Protein AF-A0A5J9SV60-F1 (afdb_monomer_lite)

Foldseek 3Di:
DPPDPQKDWDFDWDADPVGDHTATWIWIKRQFQQVPDQVDVVCVVVVHGGGHMDIDIDHPDDPVPRD

InterPro domains:
  IPR004873 BURP domain [PF03181] (7-65)
  IPR004873 BURP domain [PS51277] (1-67)
  IPR044816 BURP domain-containing protein [PTHR31236] (7-64)

Structure (mmCIF, N/CA/C/O backbone):
data_AF-A0A5J9SV60-F1
#
_entry.id   AF-A0A5J9SV60-F1
#
loop_
_atom_site.group_PDB
_atom_site.id
_atom_site.type_symbol
_atom_site.label_atom_id
_atom_site.label_alt_id
_atom_site.label_comp_id
_atom_site.label_asym_id
_atom_site.label_entity_id
_atom_site.label_seq_id
_atom_site.pdbx_PDB_ins_code
_atom_site.Cartn_x
_atom_site.Cartn_y
_atom_site.Cartn_z
_atom_site.occupancy
_atom_site.B_iso_or_equiv
_atom_site.auth_seq_id
_atom_site.auth_comp_id
_atom_site.auth_asym_id
_atom_site.auth_atom_id
_atom_site.pdbx_PDB_model_num
ATOM 1 N N . MET A 1 1 ? 21.288 16.349 -6.241 1.00 40.72 1 MET A N 1
ATOM 2 C CA . MET A 1 1 ? 20.073 15.610 -6.641 1.00 40.72 1 MET A CA 1
ATOM 3 C C . MET A 1 1 ? 19.314 15.314 -5.364 1.00 40.72 1 MET A C 1
ATOM 5 O O . MET A 1 1 ? 19.804 14.541 -4.553 1.00 40.7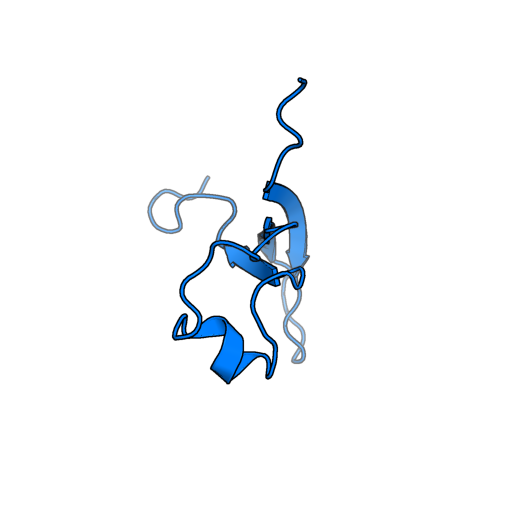2 1 MET A O 1
ATOM 9 N N . THR A 1 2 ? 18.217 16.015 -5.103 1.00 48.31 2 THR A N 1
ATOM 10 C CA . THR A 1 2 ? 17.336 15.681 -3.982 1.00 48.31 2 THR A CA 1
ATOM 11 C C . THR A 1 2 ? 16.765 14.295 -4.258 1.00 48.31 2 THR A C 1
ATOM 13 O O . THR A 1 2 ? 16.194 14.068 -5.322 1.00 48.31 2 THR A O 1
ATOM 16 N N . ALA A 1 3 ? 16.991 13.337 -3.359 1.00 55.34 3 ALA A N 1
ATOM 17 C CA . ALA A 1 3 ? 16.345 12.038 -3.461 1.00 55.34 3 ALA A CA 1
ATOM 18 C C . ALA A 1 3 ? 14.832 12.287 -3.413 1.00 55.34 3 ALA A C 1
ATOM 20 O O . ALA A 1 3 ? 14.306 12.714 -2.386 1.00 55.34 3 ALA A O 1
ATOM 21 N N . ALA A 1 4 ? 14.142 12.114 -4.541 1.00 62.16 4 ALA A N 1
ATOM 22 C CA . ALA A 1 4 ? 12.692 12.109 -4.528 1.00 62.16 4 ALA A CA 1
ATOM 23 C C . ALA A 1 4 ? 12.268 10.940 -3.635 1.00 62.16 4 ALA A C 1
ATOM 25 O O . ALA A 1 4 ? 12.766 9.828 -3.807 1.00 62.16 4 ALA A O 1
ATOM 26 N N . LEU A 1 5 ? 11.407 11.202 -2.652 1.00 67.81 5 LEU A N 1
ATOM 27 C CA . LEU A 1 5 ? 10.845 10.150 -1.812 1.00 67.81 5 LEU A CA 1
ATOM 28 C C . LEU A 1 5 ? 10.134 9.144 -2.726 1.00 67.81 5 LEU A C 1
ATOM 30 O O . LEU A 1 5 ? 9.128 9.483 -3.349 1.00 67.81 5 LEU A O 1
ATOM 34 N N . SER A 1 6 ? 10.680 7.930 -2.826 1.00 84.31 6 SER A N 1
ATOM 35 C CA . SER A 1 6 ? 10.060 6.822 -3.565 1.00 84.31 6 SER A CA 1
ATOM 36 C C . SER A 1 6 ? 8.795 6.322 -2.881 1.00 84.31 6 SER A C 1
ATOM 38 O O . SER A 1 6 ? 7.982 5.670 -3.525 1.00 84.31 6 SER A O 1
ATOM 40 N N . ASP A 1 7 ? 8.622 6.664 -1.605 1.00 92.31 7 ASP A N 1
ATOM 41 C CA . ASP A 1 7 ? 7.570 6.164 -0.741 1.00 92.31 7 ASP A CA 1
ATOM 42 C C . ASP A 1 7 ? 6.868 7.309 -0.010 1.00 92.31 7 ASP A C 1
ATOM 44 O O . ASP A 1 7 ? 7.488 8.315 0.352 1.00 92.31 7 ASP A O 1
ATOM 48 N N . ARG A 1 8 ? 5.564 7.161 0.225 1.00 93.81 8 ARG A N 1
ATOM 49 C CA . ARG A 1 8 ? 4.762 8.066 1.055 1.00 93.81 8 ARG A CA 1
ATOM 50 C C . ARG A 1 8 ? 3.818 7.275 1.937 1.00 93.81 8 ARG A C 1
ATOM 52 O O . ARG A 1 8 ? 3.250 6.286 1.494 1.00 93.81 8 ARG A O 1
ATOM 59 N N . ALA A 1 9 ? 3.615 7.754 3.156 1.00 92.62 9 ALA A N 1
ATOM 60 C CA . ALA A 1 9 ? 2.664 7.178 4.090 1.00 92.62 9 ALA A CA 1
ATOM 61 C C . ALA A 1 9 ? 1.598 8.211 4.459 1.00 92.62 9 ALA A C 1
ATOM 63 O O . ALA A 1 9 ? 1.906 9.389 4.649 1.00 92.62 9 ALA A O 1
ATOM 64 N N . TYR A 1 10 ? 0.356 7.752 4.573 1.00 93.12 10 TYR A N 1
ATOM 65 C CA . TYR A 1 10 ? -0.788 8.556 4.988 1.00 93.12 10 TYR A CA 1
ATOM 66 C C . TYR A 1 10 ? -1.549 7.813 6.076 1.00 93.12 10 TYR A C 1
ATOM 68 O O . TYR A 1 10 ? -1.773 6.612 5.945 1.00 93.12 10 TYR A O 1
ATOM 76 N N . VAL A 1 11 ? -1.979 8.514 7.123 1.00 94.06 11 VAL A N 1
ATOM 77 C CA . VAL A 1 11 ? -2.964 7.957 8.055 1.00 94.06 11 VAL A CA 1
ATOM 78 C C . VAL A 1 11 ? -4.334 8.073 7.399 1.00 94.06 11 VAL A C 1
ATOM 80 O O . VAL A 1 11 ? -4.733 9.158 6.974 1.00 94.06 11 VAL A O 1
ATOM 83 N N . VAL A 1 12 ? -5.029 6.949 7.275 1.00 94.44 12 VAL A N 1
ATOM 84 C CA . VAL A 1 12 ? -6.360 6.854 6.672 1.00 94.44 12 VAL A CA 1
ATOM 85 C C . VAL A 1 12 ? -7.290 6.102 7.611 1.00 94.44 12 VAL A C 1
ATOM 87 O O . VAL A 1 12 ? -6.856 5.196 8.315 1.00 94.44 12 VAL A O 1
ATOM 90 N N . SER A 1 13 ? -8.575 6.440 7.585 1.00 93.75 13 SER A N 1
ATOM 91 C CA . SER A 1 13 ? -9.596 5.716 8.340 1.00 93.75 13 SER A CA 1
ATOM 92 C C . SER A 1 13 ? -10.363 4.797 7.391 1.00 93.75 13 SER A C 1
ATOM 94 O O . SER A 1 13 ? -10.998 5.271 6.444 1.00 93.75 13 SER A O 1
ATOM 96 N N . LEU A 1 14 ? -10.272 3.482 7.598 1.00 92.44 14 LEU A N 1
ATOM 97 C CA . LEU A 1 14 ? -10.932 2.478 6.759 1.00 92.44 14 LEU A CA 1
ATOM 98 C C . LEU A 1 14 ? -12.161 1.911 7.465 1.00 92.44 14 LEU A C 1
ATOM 100 O O . LEU A 1 14 ? -12.127 1.618 8.657 1.00 92.44 14 LEU A O 1
ATOM 104 N N . ARG A 1 15 ? -13.241 1.697 6.711 1.00 94.44 15 ARG A N 1
ATOM 105 C CA . ARG A 1 15 ? -14.455 1.028 7.191 1.00 94.44 15 ARG A CA 1
ATOM 106 C C . ARG A 1 15 ? -14.766 -0.168 6.300 1.00 94.44 15 ARG A C 1
ATOM 108 O O . ARG A 1 15 ? -14.727 -0.057 5.077 1.00 94.44 15 ARG A O 1
ATOM 115 N N . GLY A 1 16 ? -15.084 -1.304 6.917 1.00 90.88 16 GLY A N 1
ATOM 116 C CA . GLY A 1 16 ? -15.502 -2.500 6.192 1.00 90.88 16 GLY A CA 1
ATOM 117 C C . GLY A 1 16 ? -16.801 -2.271 5.413 1.00 90.88 16 GLY A C 1
ATOM 118 O O . GLY A 1 16 ? -17.686 -1.545 5.865 1.00 90.88 16 GLY A O 1
ATOM 119 N N . ILE A 1 17 ? -16.935 -2.924 4.256 1.00 94.19 17 ILE A N 1
ATOM 120 C CA . ILE A 1 17 ? -18.109 -2.794 3.369 1.00 94.19 17 ILE A CA 1
ATOM 121 C C . ILE A 1 17 ? -19.410 -3.189 4.090 1.00 94.19 17 ILE A C 1
ATOM 123 O O . ILE A 1 17 ? -20.451 -2.586 3.860 1.00 94.19 17 ILE A O 1
ATOM 127 N N . GLY A 1 18 ? -19.344 -4.160 5.008 1.00 92.25 18 GLY A N 1
ATOM 128 C CA . GLY A 1 18 ? -20.479 -4.585 5.836 1.00 92.25 18 GLY A CA 1
ATOM 129 C C . GLY A 1 18 ? -20.869 -3.609 6.955 1.00 92.25 18 GLY A C 1
ATOM 130 O O . GLY A 1 18 ? -21.758 -3.919 7.743 1.00 92.25 18 GLY A O 1
ATOM 131 N N . GLY A 1 19 ? -20.213 -2.449 7.054 1.00 88.62 19 GLY A N 1
ATOM 132 C CA . GLY A 1 19 ? -20.369 -1.524 8.172 1.00 88.62 19 GLY A CA 1
ATOM 133 C C . GLY A 1 19 ? -19.508 -1.899 9.384 1.00 88.62 19 GLY A C 1
ATOM 134 O O . GLY A 1 19 ? -18.650 -2.776 9.317 1.00 88.62 19 GLY A O 1
ATOM 135 N N . GLY A 1 20 ? -19.715 -1.186 10.495 1.00 88.69 20 GLY A N 1
ATOM 136 C CA . GLY A 1 20 ? -18.925 -1.319 11.725 1.00 88.69 20 GLY A CA 1
ATOM 137 C C . GLY A 1 20 ? -17.969 -0.147 11.989 1.00 88.69 20 GLY A C 1
ATOM 138 O O . GLY A 1 20 ? -17.974 0.833 11.236 1.00 88.69 20 GLY A O 1
ATOM 139 N N . PRO A 1 21 ? -17.194 -0.203 13.088 1.00 91.19 21 PRO A N 1
ATOM 140 C CA . PRO A 1 21 ? -16.234 0.837 13.450 1.00 91.19 21 PRO A CA 1
ATOM 141 C C . PRO A 1 21 ? -15.183 1.051 12.358 1.00 91.19 21 PRO A C 1
ATOM 143 O O . PRO A 1 21 ? -14.798 0.111 11.663 1.00 91.19 21 PRO A O 1
ATOM 146 N N . ALA A 1 22 ? -14.732 2.296 12.206 1.00 91.94 22 ALA A N 1
ATOM 147 C CA . ALA A 1 22 ? -13.581 2.586 11.363 1.00 91.94 22 ALA A CA 1
ATOM 148 C C . ALA A 1 22 ? -12.287 2.270 12.126 1.00 91.94 22 ALA A C 1
ATOM 150 O O . ALA A 1 22 ? -12.250 2.398 13.351 1.00 91.94 22 ALA A O 1
ATOM 151 N N . ALA A 1 23 ? -11.250 1.861 11.402 1.00 89.44 23 ALA A N 1
ATOM 152 C CA . ALA A 1 23 ? -9.919 1.627 11.943 1.00 89.44 23 ALA A CA 1
ATOM 153 C C . ALA A 1 23 ? -8.912 2.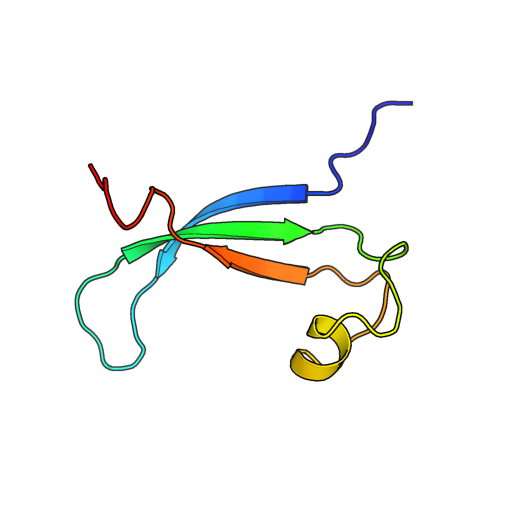548 11.255 1.00 89.44 23 ALA A C 1
ATOM 155 O O . ALA A 1 23 ? -8.887 2.635 10.022 1.00 89.44 23 ALA A O 1
ATOM 156 N N . ASP A 1 24 ? -8.071 3.199 12.053 1.00 92.00 24 ASP A N 1
ATOM 157 C CA . ASP A 1 24 ? -6.980 4.010 11.532 1.00 92.00 24 ASP A CA 1
ATOM 158 C C . ASP A 1 24 ? -5.824 3.107 11.091 1.00 92.00 24 ASP A C 1
ATOM 160 O O . ASP A 1 24 ? -5.340 2.239 11.825 1.00 92.00 24 ASP A O 1
ATOM 164 N N . MET A 1 25 ? -5.398 3.294 9.847 1.00 92.25 25 MET A N 1
ATOM 165 C CA . MET A 1 25 ? -4.368 2.503 9.183 1.00 92.25 25 MET A CA 1
ATOM 166 C C . MET A 1 25 ? -3.384 3.416 8.457 1.00 92.25 25 MET A C 1
ATOM 168 O O . MET A 1 25 ? -3.700 4.556 8.115 1.00 92.25 25 MET A O 1
ATOM 172 N N . LEU A 1 26 ? -2.186 2.904 8.179 1.00 93.88 26 LEU A N 1
ATOM 173 C CA . LEU A 1 26 ? -1.266 3.548 7.247 1.00 93.88 26 LEU A CA 1
ATOM 174 C C . LEU A 1 26 ? -1.566 3.073 5.833 1.00 93.88 26 LEU A C 1
ATOM 176 O O . LEU A 1 26 ? -1.502 1.878 5.563 1.00 93.88 26 LEU A O 1
ATOM 180 N N . ALA A 1 27 ? -1.830 4.006 4.925 1.00 95.62 27 ALA A N 1
ATOM 181 C CA . ALA A 1 27 ? -1.703 3.785 3.493 1.00 95.62 27 ALA A CA 1
ATOM 182 C C . ALA A 1 27 ? -0.252 4.071 3.093 1.00 95.62 27 ALA A C 1
ATOM 184 O O . ALA A 1 27 ? 0.148 5.233 2.990 1.00 95.62 27 ALA A O 1
ATOM 185 N N . PHE A 1 28 ? 0.541 3.019 2.906 1.00 93.81 28 PHE A N 1
ATOM 186 C CA . PHE A 1 28 ? 1.920 3.120 2.442 1.00 93.81 28 PHE A CA 1
ATOM 187 C C . PHE A 1 28 ? 1.948 2.964 0.922 1.00 93.81 28 PHE A C 1
ATOM 189 O O . PHE A 1 28 ? 1.490 1.957 0.388 1.00 93.81 28 PHE A O 1
ATOM 196 N N . CYS A 1 29 ? 2.453 3.974 0.226 1.00 95.38 29 CYS A N 1
ATOM 197 C CA . CYS A 1 29 ? 2.448 4.083 -1.223 1.00 95.38 29 CYS A CA 1
ATOM 198 C C . CYS A 1 29 ? 3.869 4.175 -1.767 1.00 95.38 29 CYS A C 1
ATOM 200 O O . CYS A 1 29 ? 4.576 5.143 -1.500 1.00 95.38 29 CYS A O 1
ATOM 202 N N . HIS A 1 30 ? 4.237 3.213 -2.602 1.00 95.19 30 HIS A N 1
ATOM 203 C CA . HIS A 1 30 ? 5.445 3.195 -3.410 1.00 95.19 30 HIS A CA 1
ATOM 204 C C . HIS A 1 30 ? 5.165 3.917 -4.730 1.00 95.19 30 HIS A C 1
ATOM 206 O O . HIS A 1 30 ? 4.500 3.392 -5.626 1.00 95.19 30 HIS A O 1
ATOM 212 N N . LEU A 1 31 ? 5.657 5.146 -4.847 1.00 94.62 31 LEU A N 1
ATOM 213 C CA . LEU A 1 31 ? 5.446 6.024 -5.998 1.00 94.62 31 LEU A CA 1
ATOM 214 C C . LEU A 1 31 ? 6.245 5.590 -7.230 1.00 94.62 31 LEU A C 1
ATOM 216 O O . LEU A 1 31 ? 5.908 5.984 -8.343 1.00 94.62 31 LEU A O 1
ATOM 220 N N . ASN A 1 32 ? 7.304 4.799 -7.040 1.00 92.75 32 ASN A N 1
ATOM 221 C CA . ASN A 1 32 ? 8.110 4.277 -8.134 1.00 92.75 32 ASN A CA 1
ATOM 222 C C . ASN A 1 32 ? 8.578 2.846 -7.854 1.00 92.75 32 ASN A C 1
ATOM 224 O O . ASN A 1 32 ? 9.524 2.614 -7.102 1.00 92.75 32 ASN A O 1
ATOM 228 N N . THR A 1 33 ? 7.952 1.892 -8.535 1.00 95.00 33 THR A N 1
ATOM 229 C CA . THR A 1 33 ? 8.292 0.466 -8.460 1.00 95.00 33 THR A CA 1
ATOM 230 C C . THR A 1 33 ? 9.143 -0.005 -9.645 1.00 95.00 33 THR A C 1
ATOM 232 O O . THR A 1 33 ? 9.294 -1.203 -9.851 1.00 95.00 33 THR A O 1
ATOM 235 N N . ALA A 1 34 ? 9.724 0.897 -10.452 1.00 9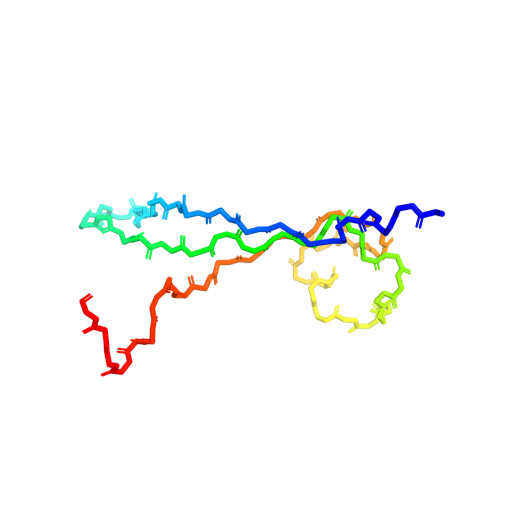5.56 34 ALA A N 1
ATOM 236 C CA . ALA A 1 34 ? 10.436 0.528 -11.688 1.00 95.56 34 ALA A CA 1
ATOM 237 C C . ALA A 1 34 ? 11.631 -0.410 -11.461 1.00 95.56 34 ALA A C 1
ATOM 239 O O . ALA A 1 34 ? 12.033 -1.134 -12.365 1.00 95.56 34 ALA A O 1
ATOM 240 N N . LYS A 1 35 ? 12.201 -0.389 -10.252 1.00 94.75 35 LYS A N 1
ATOM 241 C CA . LYS A 1 35 ? 13.328 -1.240 -9.847 1.00 94.75 35 LYS A CA 1
ATOM 242 C C . LYS A 1 35 ? 12.903 -2.499 -9.089 1.00 94.75 35 LYS A C 1
ATOM 244 O O . LYS A 1 35 ? 13.765 -3.227 -8.606 1.00 94.75 35 LYS A O 1
ATOM 249 N N . TRP A 1 36 ? 11.603 -2.722 -8.907 1.00 94.94 36 TRP A N 1
ATOM 250 C CA . TRP A 1 36 ? 11.113 -3.928 -8.250 1.00 94.94 36 TRP A CA 1
ATOM 251 C C . TRP A 1 36 ? 11.299 -5.130 -9.169 1.00 94.94 36 TRP A C 1
ATOM 253 O O . TRP A 1 36 ? 11.293 -4.999 -10.392 1.00 94.94 36 TRP A O 1
ATOM 263 N N . ASN A 1 37 ? 11.455 -6.309 -8.569 1.00 96.62 37 ASN A N 1
ATOM 264 C CA . ASN A 1 37 ? 11.492 -7.553 -9.324 1.00 96.62 37 ASN A CA 1
ATOM 265 C C . ASN A 1 37 ? 10.187 -7.693 -10.128 1.00 96.62 37 ASN A C 1
ATOM 267 O O . ASN A 1 37 ? 9.108 -7.534 -9.564 1.00 96.62 37 ASN A O 1
ATOM 271 N N . ILE A 1 38 ? 10.282 -8.003 -11.422 1.00 95.50 38 ILE A N 1
ATOM 272 C CA . ILE A 1 38 ? 9.119 -8.232 -12.287 1.00 95.50 38 ILE A CA 1
ATOM 273 C C . ILE A 1 38 ? 8.204 -9.354 -11.766 1.00 95.50 38 ILE A C 1
ATOM 275 O O . ILE A 1 38 ? 6.992 -9.282 -11.950 1.00 95.50 38 ILE A O 1
ATOM 279 N N . ASP A 1 39 ? 8.760 -10.315 -11.025 1.00 97.00 39 ASP A N 1
ATOM 280 C CA . ASP A 1 39 ? 8.025 -11.412 -10.390 1.00 97.00 39 ASP A CA 1
ATOM 281 C C . ASP A 1 39 ? 7.469 -11.047 -9.000 1.00 97.00 39 ASP A C 1
ATOM 283 O O . ASP A 1 39 ? 6.978 -11.912 -8.268 1.00 97.00 39 ASP A O 1
ATOM 287 N N . HIS A 1 40 ? 7.545 -9.774 -8.591 1.00 95.94 40 HIS A N 1
ATOM 288 C CA . HIS A 1 40 ? 6.993 -9.340 -7.311 1.00 95.94 40 HIS A CA 1
ATOM 289 C C . HIS A 1 40 ? 5.478 -9.636 -7.263 1.00 95.94 40 HIS A C 1
ATOM 291 O O . HIS A 1 40 ? 4.745 -9.202 -8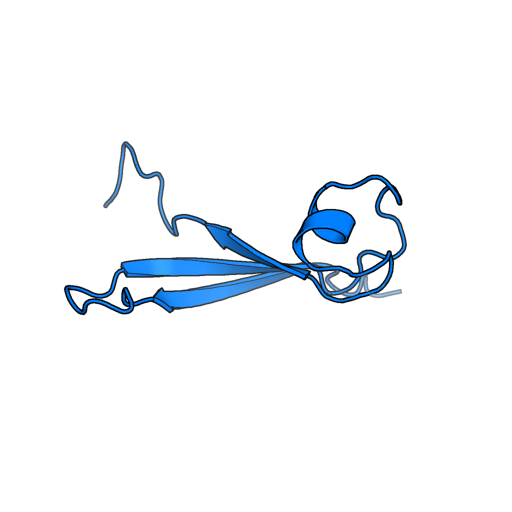.159 1.00 95.94 40 HIS A O 1
ATOM 297 N N . PRO A 1 41 ? 4.957 -10.307 -6.212 1.00 95.94 41 PRO A N 1
ATOM 298 C CA . PRO A 1 41 ? 3.572 -10.793 -6.178 1.00 95.94 41 PRO A CA 1
ATOM 299 C C . PRO A 1 41 ? 2.503 -9.726 -6.440 1.00 95.94 41 PRO A C 1
ATOM 301 O O . PRO A 1 41 ? 1.437 -10.027 -6.975 1.00 95.94 41 PRO A O 1
ATOM 304 N N . VAL A 1 42 ? 2.795 -8.466 -6.105 1.00 95.19 42 VAL A N 1
ATOM 305 C CA . VAL A 1 42 ? 1.875 -7.343 -6.318 1.00 95.19 42 VAL A CA 1
ATOM 306 C C . VAL A 1 42 ? 1.487 -7.149 -7.783 1.00 95.19 42 VAL A C 1
ATOM 308 O O . VAL A 1 42 ? 0.346 -6.794 -8.065 1.00 95.19 42 VAL A O 1
ATOM 311 N N . PHE A 1 43 ? 2.403 -7.426 -8.715 1.00 96.62 43 PHE A N 1
ATOM 312 C CA . PHE A 1 43 ? 2.166 -7.261 -10.147 1.00 96.62 43 PHE A CA 1
ATOM 313 C C . PHE A 1 43 ? 1.149 -8.278 -10.659 1.00 96.62 43 PHE A C 1
ATOM 315 O O . PHE A 1 43 ? 0.299 -7.950 -11.483 1.00 96.62 43 PHE A O 1
ATOM 322 N N . LYS A 1 44 ? 1.142 -9.476 -10.069 1.00 95.69 44 LYS A N 1
ATOM 323 C CA . LYS A 1 44 ? 0.123 -10.492 -10.331 1.00 95.69 44 LYS A CA 1
ATOM 324 C C . LYS A 1 44 ? -1.220 -10.152 -9.685 1.00 95.69 44 LYS A C 1
ATOM 326 O O . LYS A 1 44 ? -2.243 -10.296 -10.340 1.00 95.69 44 LYS A O 1
ATOM 331 N N . VAL A 1 45 ? -1.221 -9.717 -8.421 1.00 95.50 45 VAL A N 1
ATOM 332 C CA . VAL A 1 45 ? -2.454 -9.424 -7.663 1.00 95.50 45 VAL A CA 1
ATOM 333 C C . VAL A 1 45 ? -3.201 -8.217 -8.230 1.00 95.50 45 VAL A C 1
ATOM 335 O O . VAL A 1 45 ? -4.420 -8.258 -8.350 1.00 95.50 45 VAL A O 1
ATOM 338 N N . LEU A 1 46 ? -2.478 -7.150 -8.578 1.00 95.50 46 LEU A N 1
ATOM 339 C CA . LEU A 1 46 ? -3.064 -5.913 -9.103 1.00 95.50 46 LEU A CA 1
ATOM 340 C C . LEU A 1 46 ? -3.118 -5.872 -10.634 1.00 95.50 46 LEU A C 1
ATOM 342 O O . LEU A 1 46 ? -3.573 -4.875 -11.186 1.00 95.50 46 LEU A O 1
ATOM 346 N N . HIS A 1 47 ? -2.643 -6.919 -11.316 1.00 96.06 47 HIS A N 1
ATOM 347 C CA . HIS A 1 47 ? -2.530 -6.965 -12.776 1.00 96.06 47 HIS A CA 1
ATOM 348 C C . HIS A 1 47 ? -1.784 -5.746 -13.353 1.00 96.06 47 HIS A C 1
ATOM 350 O O . HIS A 1 47 ? -2.253 -5.086 -14.277 1.00 96.06 47 HIS A O 1
ATOM 356 N N . THR A 1 48 ? -0.617 -5.442 -12.782 1.00 95.50 48 THR A N 1
ATOM 357 C CA . THR A 1 48 ? 0.212 -4.277 -13.136 1.00 95.50 48 THR A CA 1
ATOM 358 C C . THR A 1 48 ? 1.676 -4.675 -13.373 1.00 95.50 48 THR A C 1
ATOM 360 O O . THR A 1 48 ? 1.994 -5.861 -13.365 1.00 95.50 48 THR A O 1
ATOM 363 N N . HIS A 1 49 ? 2.576 -3.719 -13.619 1.00 95.88 49 HIS A N 1
ATOM 364 C CA . HIS A 1 49 ? 3.989 -3.956 -13.954 1.00 95.88 49 HIS A CA 1
ATOM 365 C C . HIS A 1 49 ? 4.940 -2.989 -13.217 1.00 95.88 49 HIS A C 1
ATOM 367 O O . HIS A 1 49 ? 4.489 -1.982 -12.665 1.00 95.88 49 HIS A O 1
ATOM 373 N N . PRO A 1 50 ? 6.267 -3.231 -13.212 1.00 96.44 50 PRO A N 1
ATOM 374 C CA . PRO A 1 50 ? 7.229 -2.292 -12.640 1.00 96.44 50 PRO A CA 1
ATOM 375 C C . PRO A 1 50 ? 7.076 -0.871 -13.190 1.00 96.44 50 PRO A C 1
ATOM 377 O O . PRO A 1 50 ? 6.866 -0.666 -14.386 1.00 96.44 50 PRO A O 1
ATOM 380 N N . GLY A 1 51 ? 7.194 0.116 -12.305 1.00 93.81 51 GLY A N 1
ATOM 381 C CA . GLY A 1 51 ? 7.076 1.539 -12.635 1.00 93.81 51 GLY A CA 1
ATOM 382 C C . GLY A 1 51 ? 5.682 2.108 -12.394 1.00 93.81 51 GLY A C 1
ATOM 383 O O . GLY A 1 51 ? 5.513 3.323 -12.436 1.00 93.81 51 GLY A O 1
ATOM 384 N N . THR A 1 52 ? 4.699 1.265 -12.069 1.00 94.44 52 THR A N 1
ATOM 385 C CA . THR A 1 52 ? 3.392 1.733 -11.598 1.00 94.44 52 THR A CA 1
ATOM 386 C C . THR A 1 52 ? 3.413 2.041 -10.106 1.00 94.44 52 THR A C 1
ATOM 388 O O . THR A 1 52 ? 4.093 1.36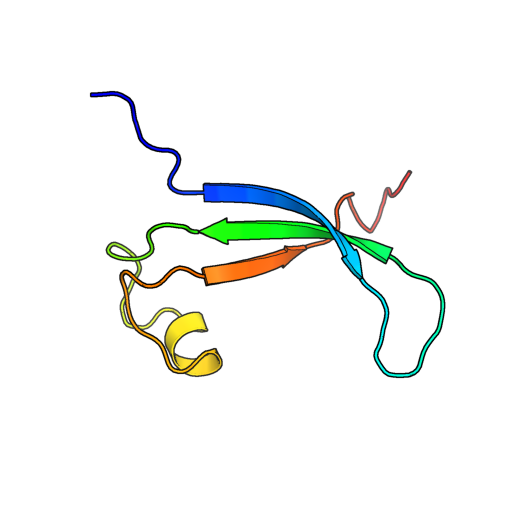2 -9.334 1.00 94.44 52 THR A O 1
ATOM 391 N N . LEU A 1 53 ? 2.628 3.031 -9.689 1.00 94.69 53 LEU A N 1
ATOM 392 C CA . LEU A 1 53 ? 2.412 3.331 -8.278 1.00 94.69 53 LEU A CA 1
ATOM 393 C C . LEU A 1 53 ? 1.632 2.194 -7.612 1.00 94.69 53 LEU A C 1
ATOM 395 O O . LEU A 1 53 ? 0.634 1.719 -8.151 1.00 94.69 53 LEU A O 1
ATOM 399 N N . VAL A 1 54 ? 2.081 1.776 -6.432 1.00 95.38 54 VAL A N 1
ATOM 400 C CA . VAL A 1 54 ? 1.461 0.698 -5.651 1.00 95.38 54 VAL A CA 1
ATOM 401 C C . VAL A 1 54 ? 1.271 1.175 -4.219 1.00 95.38 54 VAL A C 1
ATOM 403 O O . VAL A 1 54 ? 2.216 1.679 -3.624 1.00 95.38 54 VAL A O 1
ATOM 406 N N . CYS A 1 55 ? 0.084 0.976 -3.645 1.00 95.19 55 CYS A N 1
ATOM 407 C CA . CYS A 1 55 ? -0.169 1.234 -2.227 1.00 95.19 55 CYS A CA 1
ATOM 408 C C . CYS A 1 55 ? -0.655 -0.025 -1.511 1.00 95.19 55 CYS A C 1
ATOM 410 O O . CYS A 1 55 ? -1.313 -0.874 -2.113 1.00 95.19 55 CYS A O 1
ATOM 412 N N . HIS A 1 56 ? -0.382 -0.116 -0.214 1.00 93.81 56 HIS A N 1
ATOM 413 C CA . HIS A 1 56 ? -0.951 -1.128 0.667 1.00 93.81 56 HIS A CA 1
ATOM 414 C C . HIS A 1 56 ? -1.320 -0.518 2.021 1.00 93.81 56 HIS A C 1
ATOM 416 O O . HIS A 1 56 ? -0.795 0.524 2.416 1.00 93.81 56 HIS A O 1
ATOM 422 N N . PHE A 1 57 ? -2.234 -1.177 2.732 1.00 93.12 57 PHE A N 1
ATOM 423 C CA . PHE A 1 57 ? -2.632 -0.771 4.074 1.00 93.12 57 PHE A CA 1
ATOM 424 C C . PHE A 1 57 ? -1.913 -1.620 5.121 1.00 93.12 57 PHE A C 1
ATOM 426 O O . PHE A 1 57 ? -1.848 -2.843 4.991 1.00 93.12 57 PHE A O 1
ATOM 433 N N . THR A 1 58 ? -1.385 -0.987 6.163 1.00 90.06 58 THR A N 1
ATOM 434 C CA . THR A 1 58 ? -0.811 -1.666 7.334 1.00 90.06 58 THR A CA 1
ATOM 435 C C . THR A 1 58 ? -1.411 -1.094 8.610 1.00 90.06 58 THR A C 1
ATOM 437 O O . THR A 1 58 ? -1.870 0.053 8.602 1.00 90.06 58 THR A O 1
ATOM 440 N N . PRO A 1 59 ? -1.407 -1.844 9.725 1.00 87.31 59 PRO A N 1
ATOM 441 C CA . PRO A 1 59 ? -1.719 -1.267 11.027 1.00 87.31 59 PRO A CA 1
ATOM 442 C C . PRO A 1 59 ? -0.902 0.008 11.267 1.00 87.31 59 PRO A C 1
ATOM 444 O O . PRO A 1 59 ? 0.291 0.046 10.955 1.00 87.31 59 PRO A O 1
ATOM 447 N N . TYR A 1 60 ? -1.552 1.055 11.781 1.00 75.38 60 TYR A N 1
ATOM 448 C CA . TYR A 1 60 ? -0.874 2.305 12.140 1.00 75.38 60 TYR A CA 1
ATOM 449 C C . TYR A 1 60 ? 0.041 2.130 13.359 1.00 75.38 60 TYR A C 1
ATOM 451 O O . TYR A 1 60 ? 1.110 2.731 13.433 1.00 75.38 60 TYR A O 1
ATOM 459 N N . ALA A 1 61 ? -0.350 1.246 14.276 1.00 69.81 61 ALA A N 1
ATOM 460 C CA . ALA A 1 61 ? 0.402 0.885 15.466 1.00 69.81 61 ALA A CA 1
ATOM 461 C C . ALA A 1 61 ? 0.697 -0.619 15.493 1.00 69.81 61 ALA A C 1
ATOM 463 O O . ALA A 1 61 ? 0.111 -1.402 14.741 1.00 69.81 61 ALA A O 1
ATOM 464 N N . ASN A 1 62 ? 1.603 -1.031 16.382 1.00 68.81 62 ASN A N 1
ATOM 465 C CA . ASN A 1 62 ? 1.841 -2.445 16.635 1.00 68.81 62 ASN A CA 1
ATOM 466 C C . ASN A 1 62 ? 0.517 -3.105 17.072 1.00 68.81 62 ASN A C 1
ATOM 468 O O . ASN A 1 62 ? -0.009 -2.7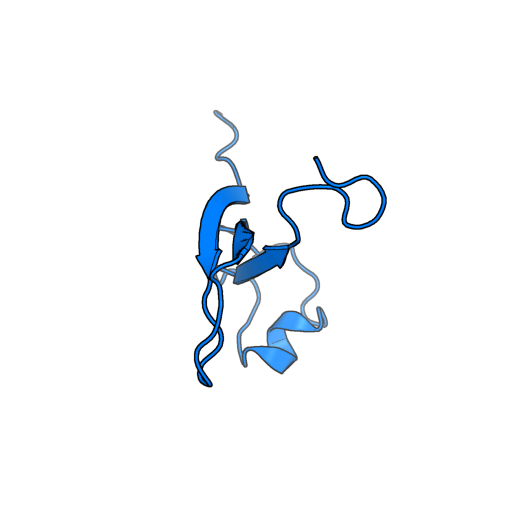26 18.116 1.00 68.81 62 ASN A O 1
ATOM 472 N N . PRO A 1 63 ? -0.010 -4.096 16.332 1.00 59.69 63 PRO A N 1
ATOM 473 C CA . PRO A 1 63 ? -1.293 -4.709 16.666 1.00 59.69 63 PRO A CA 1
ATOM 474 C C . PRO A 1 63 ? -1.272 -5.478 18.001 1.00 59.69 63 PRO A C 1
ATOM 476 O O . PRO A 1 63 ? -2.331 -5.754 18.550 1.00 59.69 63 PRO A O 1
ATOM 479 N N . VAL A 1 64 ? -0.089 -5.819 18.529 1.00 58.97 64 VAL A N 1
ATOM 480 C CA . VAL A 1 64 ? 0.100 -6.520 19.814 1.00 58.97 64 VAL A CA 1
ATOM 481 C C . VAL A 1 64 ? 0.195 -5.552 20.997 1.00 58.97 64 VAL A C 1
ATOM 483 O O . VAL A 1 64 ? -0.297 -5.860 22.077 1.00 58.97 64 VAL A O 1
ATOM 486 N N . PHE A 1 65 ? 0.813 -4.384 20.806 1.00 59.41 65 PHE A N 1
ATOM 487 C CA . PHE A 1 65 ? 1.026 -3.380 21.860 1.00 59.41 65 PHE A CA 1
ATOM 488 C C . PHE A 1 65 ? 0.271 -2.077 21.581 1.00 59.41 65 PHE A C 1
ATOM 490 O O . PHE A 1 65 ? 0.755 -1.008 21.948 1.00 59.41 65 PHE A O 1
ATOM 497 N N . GLY A 1 66 ? -0.855 -2.156 20.865 1.00 54.44 66 GLY A N 1
ATOM 498 C CA . GLY A 1 66 ? -1.619 -0.983 20.447 1.00 54.44 66 GLY A CA 1
ATOM 499 C C . GLY A 1 66 ? -1.881 -0.044 21.625 1.00 54.44 66 GLY A C 1
ATOM 500 O O . GLY A 1 66 ? -2.302 -0.501 22.688 1.00 54.44 66 GLY A O 1
ATOM 501 N N . GLN A 1 67 ? -1.581 1.244 21.437 1.00 47.72 67 GLN A N 1
ATOM 502 C CA . GLN A 1 67 ? -2.142 2.312 22.266 1.00 47.72 67 GLN A CA 1
ATOM 503 C C . GLN A 1 67 ? -3.562 2.611 21.804 1.00 47.72 67 GLN A C 1
ATOM 505 O O . GLN A 1 67 ? -3.769 2.632 20.568 1.00 47.72 67 GLN A O 1
#

Secondary structure (DSSP, 8-state):
-----SEEEEEEEE--TT----EEEEEEEES--TTS-TT-HHHHHTT--TTS-EEEEEESS-SSS--

Radius of gyration: 14.79 Å; chains: 1; bounding box: 41×27×36 Å

Sequence (67 aa):
MTAALSDRAYVVSLRGIGGGPAADMLAFCHLNTAKWNIDHPVFKVLHTHPGTLVCHFTPYANPVFGQ

Organism: NCBI:txid38414

pLDDT: mean 86.99, std 14.48, range [40.72, 97.0]